Protein AF-A0A7Y4WHL6-F1 (afdb_monomer_lite)

Foldseek 3Di:
DDDDDPDDPPPPPVDLWFFPDWDDPDQQKIWTATPVRDTDIDRCVVVLDDPLSVVVNPVVQVNQWDRDSFTDGPSGDTDHSVNVVVRSVVVVPPDDDDDDD

Radius of gyration: 18.62 Å; chains: 1; bounding box: 50×50×43 Å

pLDDT: mean 74.66, std 15.11, range [39.06, 90.06]

Secondary structure (DSSP, 8-state):
-------------TT---EEEEEEEETTEEEEEETTS-EEEEE-GGG--STTTTGGGSHHHHTT-EEESEEE-TTS-EE-HHHHHHHHHHHH-S-------

Sequence (101 aa):
MSNPSNGSIPWSDPTFVHVIEARYRGGYRVWLRFDDGLEGELDLERELYGQVFEPLKDPEFFRSFAVDDTLTWSNGADFAPEFLHERLSASGAGRVRGDQE

Structure (mmCIF, N/CA/C/O backbone):
data_AF-A0A7Y4WHL6-F1
#
_entry.id   AF-A0A7Y4WHL6-F1
#
loop_
_atom_site.group_PDB
_atom_site.id
_atom_site.type_symbol
_atom_site.label_atom_id
_atom_site.label_alt_id
_atom_site.label_comp_id
_atom_site.label_asym_id
_atom_site.label_entity_id
_atom_site.label_seq_id
_atom_site.pdbx_PDB_ins_code
_atom_site.Cartn_x
_atom_site.Cartn_y
_atom_site.Cartn_z
_atom_site.occupancy
_atom_site.B_iso_or_equiv
_atom_site.auth_seq_id
_atom_site.auth_comp_id
_atom_site.auth_asym_id
_atom_site.auth_atom_id
_atom_site.pdbx_PDB_model_num
ATOM 1 N N . MET A 1 1 ? 39.155 -38.692 -2.915 1.00 44.06 1 MET A N 1
ATOM 2 C CA . MET A 1 1 ? 38.460 -37.922 -3.967 1.00 44.06 1 MET A CA 1
ATOM 3 C C . MET A 1 1 ? 37.052 -37.683 -3.459 1.00 44.06 1 MET A C 1
ATOM 5 O O . MET A 1 1 ? 36.311 -38.642 -3.302 1.00 44.06 1 MET A O 1
ATOM 9 N N . SER A 1 2 ? 36.767 -36.458 -3.025 1.00 46.75 2 SER A N 1
ATOM 10 C CA . SER A 1 2 ? 35.530 -36.089 -2.334 1.00 46.75 2 SER A CA 1
ATOM 11 C C . SER A 1 2 ? 34.343 -36.087 -3.289 1.00 46.75 2 SER A C 1
ATOM 13 O O . SER A 1 2 ? 34.439 -35.487 -4.351 1.00 46.75 2 SER A O 1
ATOM 15 N N . ASN A 1 3 ? 33.231 -36.690 -2.873 1.00 39.06 3 ASN A N 1
ATOM 16 C CA . ASN A 1 3 ? 31.910 -36.106 -3.094 1.00 39.06 3 ASN A CA 1
ATOM 17 C C . ASN A 1 3 ? 30.913 -36.725 -2.097 1.00 39.06 3 ASN A C 1
ATOM 19 O O . ASN A 1 3 ? 30.461 -37.850 -2.310 1.00 39.06 3 ASN A O 1
ATOM 23 N N . PRO A 1 4 ? 30.610 -36.056 -0.974 1.00 56.34 4 PRO A N 1
ATOM 24 C CA . PRO A 1 4 ? 29.499 -36.437 -0.121 1.00 56.34 4 PRO A CA 1
ATOM 25 C C . PRO A 1 4 ? 28.209 -35.725 -0.560 1.00 56.34 4 PRO A C 1
ATOM 27 O O . PRO A 1 4 ? 28.249 -34.663 -1.178 1.00 56.34 4 PRO A O 1
ATOM 30 N N . SER A 1 5 ? 27.085 -36.305 -0.136 1.00 47.00 5 SER A N 1
ATOM 31 C CA . SER A 1 5 ? 25.758 -35.684 -0.030 1.00 47.00 5 SER A CA 1
ATOM 32 C C . SER A 1 5 ? 24.882 -35.731 -1.283 1.00 47.00 5 SER A C 1
ATOM 34 O O . SER A 1 5 ? 24.886 -34.848 -2.135 1.00 47.00 5 SER A O 1
ATOM 36 N N . ASN A 1 6 ? 24.035 -36.760 -1.312 1.00 46.44 6 ASN A N 1
ATOM 37 C CA . ASN A 1 6 ? 22.730 -36.750 -1.961 1.00 46.44 6 ASN A CA 1
ATOM 38 C C . ASN A 1 6 ? 21.930 -35.549 -1.415 1.00 46.44 6 ASN A C 1
ATOM 40 O O . ASN A 1 6 ? 21.303 -35.643 -0.360 1.00 46.44 6 ASN A O 1
ATOM 44 N N . GLY A 1 7 ? 22.073 -34.396 -2.070 1.00 49.72 7 GLY A N 1
ATOM 45 C CA . GLY A 1 7 ? 21.458 -33.136 -1.681 1.00 49.72 7 GLY A CA 1
ATOM 46 C C . GLY A 1 7 ? 19.955 -33.181 -1.903 1.00 49.72 7 GLY A C 1
ATOM 47 O O . GLY A 1 7 ? 19.492 -33.322 -3.032 1.00 49.72 7 GLY A O 1
ATOM 48 N N . SER A 1 8 ? 19.204 -33.049 -0.813 1.00 45.75 8 SER A N 1
ATOM 49 C CA . SER A 1 8 ? 17.835 -32.548 -0.837 1.00 45.75 8 SER A CA 1
ATOM 50 C C . SER A 1 8 ? 17.764 -31.341 -1.767 1.00 45.75 8 SER A C 1
ATOM 52 O O . SER A 1 8 ? 18.545 -30.405 -1.617 1.00 45.75 8 SER A O 1
ATOM 54 N N . ILE A 1 9 ? 16.852 -31.372 -2.729 1.00 58.78 9 ILE A N 1
ATOM 55 C CA . ILE A 1 9 ? 16.502 -30.224 -3.562 1.00 58.78 9 ILE A CA 1
ATOM 56 C C . ILE A 1 9 ? 15.877 -29.182 -2.604 1.00 58.78 9 ILE A C 1
ATOM 58 O O . ILE A 1 9 ? 14.838 -29.504 -2.031 1.00 58.78 9 ILE A O 1
ATOM 62 N N . PRO A 1 10 ? 16.476 -28.002 -2.330 1.00 51.50 10 PRO A N 1
ATOM 63 C CA . PRO A 1 10 ? 15.983 -27.119 -1.267 1.00 51.50 10 PRO A CA 1
ATOM 64 C C . PRO A 1 10 ? 14.999 -26.036 -1.734 1.00 51.50 10 PRO A C 1
ATOM 66 O O . PRO A 1 10 ? 14.586 -25.231 -0.915 1.00 51.50 10 PRO A O 1
ATOM 69 N N . TRP A 1 11 ? 14.607 -25.971 -3.008 1.00 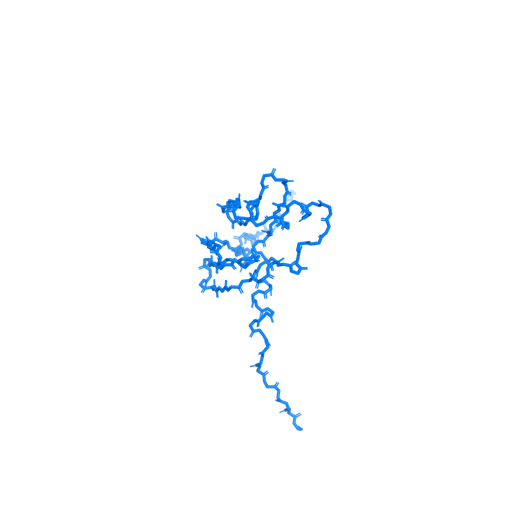52.19 11 TRP A N 1
ATOM 70 C CA . TRP A 1 11 ? 13.709 -24.914 -3.499 1.00 52.19 11 TRP A CA 1
ATOM 71 C C . TRP A 1 11 ? 12.247 -25.367 -3.470 1.00 52.19 11 TRP A C 1
ATOM 73 O O . TRP A 1 11 ? 11.586 -25.607 -4.474 1.00 52.19 11 TRP A O 1
ATOM 83 N N . SER A 1 12 ? 11.727 -25.524 -2.267 1.00 46.28 12 SER A N 1
ATOM 84 C CA . SER A 1 12 ? 10.298 -25.370 -2.016 1.00 46.28 12 SER A CA 1
ATOM 85 C C . SER A 1 12 ? 10.195 -24.628 -0.702 1.00 46.28 12 SER A C 1
ATOM 87 O O . SER A 1 12 ? 9.835 -25.212 0.313 1.00 46.28 12 SER A O 1
ATOM 89 N N . ASP A 1 13 ? 10.612 -23.363 -0.710 1.00 53.88 13 ASP A N 1
ATOM 90 C CA . ASP A 1 13 ? 10.230 -22.414 0.325 1.00 53.88 13 ASP A CA 1
ATOM 91 C C . ASP A 1 13 ? 8.695 -22.328 0.292 1.00 53.88 13 ASP A C 1
ATOM 93 O O . ASP A 1 13 ? 8.135 -21.849 -0.697 1.00 53.88 13 ASP A O 1
ATOM 97 N N . PRO A 1 14 ? 7.973 -22.832 1.305 1.00 51.09 14 PRO A N 1
ATOM 98 C CA . PRO A 1 14 ? 6.520 -22.962 1.236 1.00 51.09 14 PRO A CA 1
ATOM 99 C C . PRO A 1 14 ? 5.784 -21.625 1.467 1.00 51.09 14 PRO A C 1
ATOM 101 O O . PRO A 1 14 ? 4.650 -21.634 1.932 1.00 51.09 14 PRO A O 1
ATOM 104 N N . THR A 1 15 ? 6.421 -20.472 1.224 1.00 55.94 15 THR A N 1
ATOM 105 C CA . THR A 1 15 ? 6.013 -19.190 1.831 1.00 55.94 15 THR A CA 1
ATOM 106 C C . THR A 1 15 ? 6.142 -17.953 0.937 1.00 55.94 15 THR A C 1
ATOM 108 O O . THR A 1 15 ? 6.120 -16.840 1.457 1.00 55.94 15 THR A O 1
ATOM 111 N N . PHE A 1 16 ? 6.281 -18.089 -0.383 1.00 64.44 16 PHE A N 1
ATOM 112 C CA . PHE A 1 16 ? 6.203 -16.923 -1.270 1.00 64.44 16 PHE A CA 1
ATOM 113 C C . PHE A 1 16 ? 4.734 -16.573 -1.531 1.00 64.44 16 PHE A C 1
ATOM 115 O O . PHE A 1 16 ? 4.079 -17.153 -2.393 1.00 64.44 16 PHE A O 1
ATOM 122 N N . VAL A 1 17 ? 4.195 -15.656 -0.727 1.00 73.62 17 VAL A N 1
ATOM 123 C CA . VAL A 1 17 ? 2.884 -15.052 -0.979 1.00 73.62 17 VAL A CA 1
ATOM 124 C C . VAL A 1 17 ? 3.049 -13.930 -1.996 1.00 73.62 17 VAL A C 1
ATOM 126 O O . VAL A 1 17 ? 3.876 -13.043 -1.809 1.00 73.62 17 VAL A O 1
ATOM 129 N N . HIS A 1 18 ? 2.253 -13.964 -3.062 1.00 81.25 18 HIS A N 1
ATOM 130 C CA . HIS A 1 18 ? 2.285 -12.972 -4.137 1.00 81.25 18 HIS A CA 1
ATOM 131 C C . HIS A 1 18 ? 0.945 -12.251 -4.214 1.00 81.25 18 HIS A C 1
ATOM 133 O O . HIS A 1 18 ? -0.110 -12.888 -4.109 1.00 81.25 18 HIS A O 1
ATOM 139 N N . VAL A 1 19 ? 0.968 -10.929 -4.395 1.00 85.44 19 VAL A N 1
ATOM 140 C CA . VAL A 1 19 ? -0.252 -10.145 -4.607 1.00 85.44 19 VAL A CA 1
ATOM 141 C C . VAL A 1 19 ? -0.691 -10.340 -6.054 1.00 85.44 19 VAL A C 1
ATOM 143 O O . VAL A 1 19 ? -0.083 -9.814 -6.982 1.00 85.44 19 VAL A O 1
ATOM 146 N N . ILE A 1 20 ? -1.786 -11.074 -6.246 1.00 88.44 20 ILE A N 1
ATOM 147 C CA . ILE A 1 20 ? -2.381 -11.285 -7.572 1.00 88.44 20 ILE A CA 1
ATOM 148 C C . ILE A 1 20 ? -3.316 -10.144 -7.969 1.00 88.44 20 ILE A C 1
ATOM 150 O O . ILE A 1 20 ? -3.577 -9.930 -9.151 1.00 88.44 20 ILE A O 1
ATOM 154 N N . GLU A 1 21 ? -3.855 -9.412 -6.992 1.00 88.19 21 GLU A N 1
ATOM 155 C CA . GLU A 1 21 ? -4.742 -8.287 -7.254 1.00 88.19 21 GLU A CA 1
ATOM 156 C C . GLU A 1 21 ? -4.685 -7.257 -6.129 1.00 88.19 21 GLU A C 1
ATOM 158 O O . GLU A 1 21 ? -4.734 -7.606 -4.951 1.00 88.19 21 GLU A O 1
ATOM 163 N N . ALA A 1 22 ? -4.656 -5.976 -6.495 1.00 87.81 22 ALA A N 1
ATOM 164 C CA . ALA A 1 22 ? -4.817 -4.877 -5.557 1.00 87.81 22 ALA A CA 1
ATOM 165 C C . ALA A 1 22 ? -5.849 -3.876 -6.075 1.00 87.81 22 ALA A C 1
ATOM 167 O O . ALA A 1 22 ? -5.884 -3.545 -7.261 1.00 87.81 22 ALA A O 1
ATOM 168 N N . ARG A 1 23 ? -6.692 -3.368 -5.179 1.00 88.94 23 ARG A N 1
ATOM 169 C CA . ARG A 1 23 ? -7.717 -2.371 -5.478 1.00 88.94 23 ARG A CA 1
ATOM 170 C C . ARG A 1 23 ? -7.718 -1.285 -4.424 1.00 88.94 23 ARG A C 1
ATOM 172 O O . ARG A 1 23 ? -7.942 -1.543 -3.246 1.00 88.94 23 ARG A O 1
ATOM 179 N N . TYR A 1 24 ? -7.557 -0.046 -4.862 1.00 88.44 24 TYR A N 1
ATOM 180 C CA . TYR A 1 24 ? -7.736 1.104 -3.991 1.00 88.44 24 TYR A CA 1
ATOM 181 C C . TYR A 1 24 ? -9.202 1.228 -3.555 1.00 88.44 24 TYR A C 1
ATOM 183 O O . TYR A 1 24 ? -10.104 1.215 -4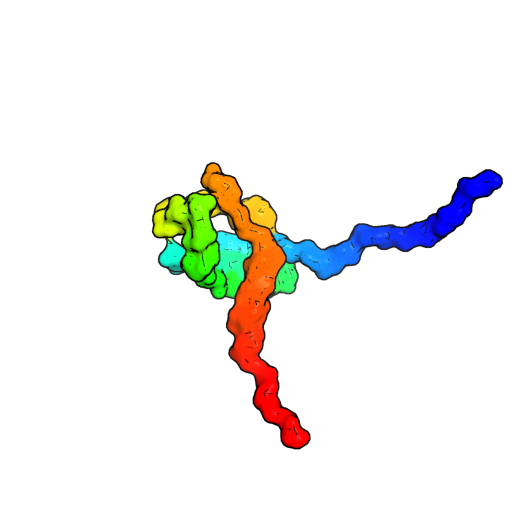.395 1.00 88.44 24 TYR A O 1
ATOM 191 N N . ARG A 1 25 ? -9.447 1.340 -2.244 1.00 88.75 25 ARG A N 1
ATOM 192 C CA . ARG A 1 25 ? -10.801 1.446 -1.668 1.00 88.75 25 ARG A CA 1
ATOM 193 C C . ARG A 1 25 ? -11.163 2.849 -1.186 1.00 88.75 25 ARG A C 1
ATOM 195 O O . ARG A 1 25 ? -12.341 3.108 -0.957 1.00 88.75 25 ARG A O 1
ATOM 202 N N . GLY A 1 26 ? -10.195 3.759 -1.096 1.00 83.00 26 GLY A N 1
ATOM 203 C CA . GLY A 1 26 ? -10.400 5.132 -0.626 1.00 83.00 26 GLY A CA 1
ATOM 204 C C . GLY A 1 26 ? -9.601 5.448 0.638 1.00 83.00 26 GLY A C 1
ATOM 205 O O . GLY A 1 26 ? -9.250 4.554 1.407 1.00 83.00 26 GLY A O 1
ATOM 206 N N . GLY A 1 27 ? -9.292 6.730 0.849 1.00 85.19 27 GLY A N 1
ATOM 207 C CA . GLY A 1 27 ? -8.381 7.158 1.916 1.00 85.19 27 GLY A CA 1
ATOM 208 C C . GLY A 1 27 ? -6.987 6.564 1.701 1.00 85.19 27 GLY A C 1
ATOM 209 O O . GLY A 1 27 ? -6.373 6.815 0.667 1.00 85.19 27 GLY A O 1
ATOM 210 N N . TYR A 1 28 ? -6.540 5.717 2.628 1.00 85.25 28 TYR A N 1
ATOM 211 C CA . TYR A 1 28 ? -5.299 4.932 2.521 1.00 85.25 28 TYR A CA 1
ATOM 212 C C . TYR A 1 28 ? -5.571 3.434 2.657 1.00 85.25 28 TYR A C 1
ATOM 214 O O . TYR A 1 28 ? -4.746 2.665 3.154 1.00 85.25 28 TYR A O 1
ATOM 222 N N . ARG A 1 29 ? -6.776 3.024 2.248 1.00 88.56 29 ARG A N 1
ATOM 223 C CA . ARG A 1 29 ? -7.198 1.632 2.276 1.00 88.56 29 ARG A CA 1
ATOM 224 C C . ARG A 1 29 ? -7.027 0.997 0.923 1.00 88.56 29 ARG A C 1
ATOM 226 O O . ARG A 1 29 ? -7.447 1.537 -0.109 1.00 88.56 29 ARG A O 1
ATOM 233 N N . VAL A 1 30 ? -6.443 -0.184 0.948 1.00 88.44 30 VAL A N 1
ATOM 234 C CA . VAL A 1 30 ? -6.191 -0.975 -0.240 1.00 88.44 30 VAL A CA 1
ATOM 235 C C . VAL A 1 30 ? -6.671 -2.389 0.037 1.00 88.44 30 VAL A C 1
ATOM 237 O O . VAL A 1 30 ? -6.382 -2.984 1.072 1.00 88.44 30 VAL A O 1
ATOM 240 N N . TRP A 1 31 ? -7.496 -2.897 -0.863 1.00 90.06 31 TRP A N 1
ATOM 241 C CA . TRP A 1 31 ? -7.908 -4.284 -0.853 1.00 90.06 31 TRP A CA 1
ATOM 242 C C . TRP A 1 31 ? -6.904 -5.086 -1.663 1.00 90.06 31 TRP A C 1
ATOM 244 O O . TRP A 1 31 ? -6.548 -4.683 -2.768 1.00 90.06 31 TRP A O 1
ATOM 254 N N . LEU A 1 32 ? -6.440 -6.191 -1.104 1.00 88.50 32 LEU A N 1
ATOM 255 C CA . LEU A 1 32 ? -5.418 -7.047 -1.685 1.00 88.50 32 LEU A CA 1
ATOM 256 C C . LEU A 1 32 ? -5.939 -8.469 -1.734 1.00 88.50 32 LEU A C 1
ATOM 258 O O . LEU A 1 32 ? -6.659 -8.901 -0.833 1.00 88.50 32 LEU A O 1
ATOM 262 N N . ARG A 1 33 ? -5.536 -9.192 -2.770 1.00 88.38 33 ARG A N 1
ATOM 263 C CA . ARG A 1 33 ? -5.755 -10.623 -2.903 1.00 88.38 33 ARG A CA 1
ATOM 264 C C . ARG A 1 33 ? -4.441 -11.301 -3.235 1.00 88.38 33 ARG A C 1
ATOM 266 O O . ARG A 1 33 ? -3.735 -10.879 -4.151 1.00 88.38 33 ARG A O 1
ATOM 273 N N . PHE A 1 34 ? -4.150 -12.347 -2.482 1.00 86.62 34 PHE A N 1
ATOM 274 C CA . PHE A 1 34 ? -2.980 -13.190 -2.636 1.00 86.62 34 PHE A CA 1
ATOM 275 C C . PHE A 1 34 ? -3.325 -14.454 -3.418 1.00 86.62 34 PHE A C 1
ATOM 277 O O . PHE A 1 34 ? -4.484 -14.877 -3.449 1.00 86.62 34 PHE A O 1
ATOM 284 N N . ASP A 1 35 ? -2.311 -15.067 -4.023 1.00 84.06 35 ASP A N 1
ATOM 285 C CA . ASP A 1 35 ? -2.459 -16.343 -4.738 1.00 84.06 35 ASP A CA 1
ATOM 286 C C . ASP A 1 35 ? -2.928 -17.491 -3.823 1.00 84.06 35 ASP A C 1
ATOM 288 O O . ASP A 1 35 ? -3.690 -18.355 -4.247 1.00 84.06 35 ASP A O 1
ATOM 292 N N . ASP A 1 36 ? -2.585 -17.432 -2.531 1.00 80.62 36 ASP A N 1
ATOM 293 C CA . ASP A 1 36 ? -3.014 -18.397 -1.503 1.00 80.62 36 ASP A CA 1
ATOM 294 C C . ASP A 1 36 ? -4.544 -18.410 -1.272 1.00 80.62 36 ASP A C 1
ATOM 296 O O . ASP A 1 36 ? -5.096 -19.302 -0.632 1.00 80.62 36 ASP A O 1
ATOM 300 N N . GLY A 1 37 ? -5.263 -17.419 -1.811 1.00 82.06 37 GLY A N 1
ATOM 301 C CA . GLY A 1 37 ? -6.699 -17.229 -1.601 1.00 82.06 37 GLY A CA 1
ATOM 302 C C . GLY A 1 37 ? -7.027 -16.318 -0.420 1.00 82.06 37 GLY A C 1
ATOM 303 O O . GLY A 1 37 ? -8.199 -16.010 -0.199 1.00 82.06 37 GLY A O 1
ATOM 304 N N . LEU A 1 38 ? -6.015 -15.835 0.311 1.00 83.19 38 LEU A N 1
ATOM 305 C CA . LEU A 1 38 ? -6.196 -14.766 1.284 1.00 83.19 38 LEU A CA 1
ATOM 306 C C . LEU A 1 38 ? -6.557 -13.468 0.554 1.00 83.19 38 LEU A C 1
ATOM 308 O O . LEU A 1 38 ? -5.851 -13.015 -0.344 1.00 83.19 38 LEU A O 1
ATOM 312 N N . GLU A 1 39 ? -7.642 -12.836 0.972 1.00 88.81 39 GLU A N 1
ATOM 313 C CA . GLU A 1 39 ? -8.035 -11.516 0.501 1.00 88.81 39 GLU A CA 1
ATOM 314 C C . GLU A 1 39 ? -8.485 -10.651 1.670 1.00 88.81 39 GLU A C 1
ATOM 316 O O . GLU A 1 39 ? -9.047 -11.139 2.653 1.00 88.81 39 GLU A O 1
ATOM 321 N N . GLY A 1 40 ? -8.270 -9.347 1.560 1.00 86.69 40 GLY A N 1
ATOM 322 C CA . GLY A 1 40 ? -8.852 -8.422 2.512 1.00 86.69 40 GLY A CA 1
ATOM 323 C C . GLY A 1 40 ? -8.413 -6.983 2.335 1.00 86.69 40 GLY A C 1
ATOM 324 O O . GLY A 1 40 ? -7.582 -6.641 1.498 1.00 86.69 40 GLY A O 1
ATOM 325 N N . GLU A 1 41 ? -9.048 -6.122 3.119 1.00 89.56 41 GLU A N 1
ATOM 326 C CA . GLU A 1 41 ? -8.789 -4.689 3.128 1.00 89.56 41 GLU A CA 1
ATOM 327 C C . GLU A 1 41 ? -7.768 -4.354 4.210 1.00 89.56 41 GLU A C 1
ATOM 329 O O . GLU A 1 41 ? -7.956 -4.685 5.381 1.00 89.56 41 GLU A O 1
ATOM 334 N N . LEU A 1 42 ? -6.700 -3.675 3.804 1.00 85.19 42 LEU A N 1
ATOM 335 C CA . LEU A 1 42 ? -5.677 -3.150 4.689 1.00 85.19 42 LEU A CA 1
ATOM 336 C C . LEU A 1 42 ? -5.730 -1.641 4.734 1.00 85.19 42 LEU A C 1
ATOM 338 O O . LEU A 1 42 ? -5.768 -0.969 3.703 1.00 85.19 42 LEU A O 1
ATOM 342 N N . ASP A 1 43 ? -5.687 -1.125 5.955 1.00 86.50 43 ASP A N 1
ATOM 343 C CA . ASP A 1 43 ? -5.497 0.288 6.216 1.00 86.50 43 ASP A CA 1
ATOM 344 C C . ASP A 1 43 ? -3.997 0.558 6.364 1.00 86.50 43 ASP A C 1
ATOM 346 O O . ASP A 1 43 ? -3.370 0.180 7.358 1.00 86.50 43 ASP A O 1
ATOM 350 N N . LEU A 1 44 ? -3.417 1.158 5.323 1.00 82.75 44 LEU A N 1
ATOM 351 C CA . LEU A 1 44 ? -2.000 1.501 5.282 1.00 82.75 44 LEU A CA 1
ATOM 352 C C . LEU A 1 44 ? -1.736 2.890 5.867 1.00 82.75 44 LEU A C 1
ATOM 354 O O . LEU A 1 44 ? -0.573 3.230 6.033 1.00 82.75 44 LEU A O 1
ATOM 358 N N . GLU A 1 45 ? -2.760 3.668 6.254 1.00 83.75 45 GLU A N 1
ATOM 359 C CA . GLU A 1 45 ? -2.604 5.025 6.815 1.00 83.75 45 GLU A CA 1
ATOM 360 C C . GLU A 1 45 ? -1.618 5.037 7.984 1.00 83.75 45 GLU A C 1
ATOM 362 O O . GLU A 1 45 ? -0.751 5.905 8.087 1.00 83.75 45 GLU A O 1
ATOM 367 N N . ARG A 1 46 ? -1.733 4.023 8.848 1.00 80.56 46 AR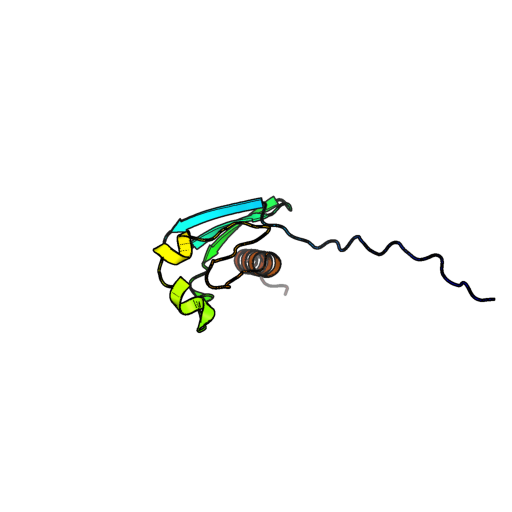G A N 1
ATOM 368 C CA . ARG A 1 46 ? -0.881 3.850 10.029 1.00 80.56 46 ARG A CA 1
ATOM 369 C C . ARG A 1 46 ? 0.564 3.510 9.691 1.00 80.56 46 ARG A C 1
ATOM 371 O O . ARG A 1 46 ? 1.422 3.751 10.530 1.00 80.56 46 ARG A O 1
ATOM 378 N N . GLU A 1 47 ? 0.813 3.000 8.490 1.00 81.44 47 GLU A N 1
ATOM 379 C CA . GLU A 1 47 ? 2.133 2.631 7.972 1.00 81.44 47 GLU A CA 1
ATOM 380 C C . GLU A 1 47 ? 2.773 3.720 7.119 1.00 81.44 47 GLU A C 1
ATOM 382 O O . GLU A 1 47 ? 3.957 3.635 6.809 1.00 81.44 47 GLU A O 1
ATOM 387 N N . LEU A 1 48 ? 2.040 4.78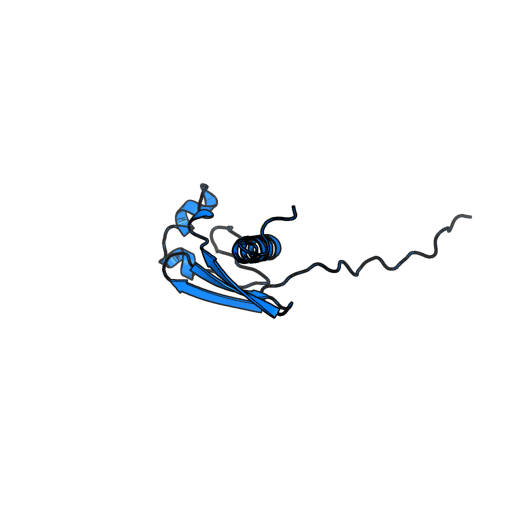5 6.785 1.00 81.94 48 LEU A N 1
ATOM 388 C CA . LEU A 1 48 ? 2.574 5.934 6.054 1.00 81.94 48 LEU A CA 1
ATOM 389 C C . LEU A 1 48 ? 3.394 6.867 6.964 1.00 81.94 48 LEU A C 1
ATOM 391 O O . LEU A 1 48 ? 3.172 8.083 7.022 1.00 81.94 48 LEU A O 1
ATOM 395 N N . TYR A 1 49 ? 4.349 6.301 7.703 1.00 75.12 49 TYR A N 1
ATOM 396 C CA . TYR A 1 49 ? 5.279 7.031 8.559 1.00 75.12 49 TYR A CA 1
ATOM 397 C C . TYR A 1 49 ? 6.719 6.914 8.043 1.00 75.12 49 TYR A C 1
ATOM 399 O O . TYR A 1 49 ? 7.180 5.855 7.634 1.00 75.12 49 TYR A O 1
ATOM 407 N N . GLY A 1 50 ? 7.455 8.027 8.083 1.00 76.19 50 GLY A N 1
ATOM 408 C CA . GLY A 1 50 ? 8.836 8.120 7.593 1.00 76.19 50 GLY A CA 1
ATOM 409 C C . GLY A 1 50 ? 8.966 8.952 6.316 1.00 76.19 50 GLY A C 1
ATOM 410 O O . GLY A 1 50 ? 8.003 9.115 5.573 1.00 76.19 50 GLY A O 1
ATOM 411 N N . GLN A 1 51 ? 10.166 9.487 6.065 1.00 78.00 51 GLN A N 1
ATOM 412 C CA . GLN A 1 51 ? 10.439 10.420 4.955 1.00 78.00 51 GLN A CA 1
ATOM 413 C C . GLN A 1 51 ? 10.089 9.853 3.572 1.00 78.00 51 GLN A C 1
ATOM 415 O O . GLN A 1 51 ? 9.629 10.586 2.703 1.00 78.00 51 GLN A O 1
ATOM 420 N N . VAL A 1 52 ? 10.254 8.543 3.370 1.00 76.00 52 VAL A N 1
ATOM 421 C CA . VAL A 1 52 ? 9.910 7.871 2.103 1.00 76.00 52 VAL A CA 1
ATOM 422 C C . VAL A 1 52 ? 8.387 7.811 1.896 1.00 76.00 52 VAL A C 1
ATOM 424 O O . VAL A 1 52 ? 7.912 7.898 0.765 1.00 76.00 52 VAL A O 1
ATOM 427 N N . PHE A 1 53 ? 7.614 7.753 2.987 1.00 78.38 53 PHE A N 1
ATOM 428 C CA . PHE A 1 53 ? 6.151 7.659 2.986 1.00 78.38 53 PHE A CA 1
ATOM 429 C C . PHE A 1 53 ? 5.434 9.010 3.132 1.00 78.38 53 PHE A C 1
ATOM 431 O O . PHE A 1 53 ? 4.215 9.080 3.013 1.00 78.38 53 PHE A O 1
ATOM 438 N N . GLU A 1 54 ? 6.156 10.112 3.335 1.00 81.62 54 GLU A N 1
ATOM 439 C CA . GLU A 1 54 ? 5.570 11.458 3.341 1.00 81.62 54 GLU A CA 1
ATOM 440 C C . GLU A 1 54 ? 4.783 11.808 2.068 1.00 81.62 54 GLU A C 1
ATOM 442 O O . GLU A 1 54 ? 3.644 12.2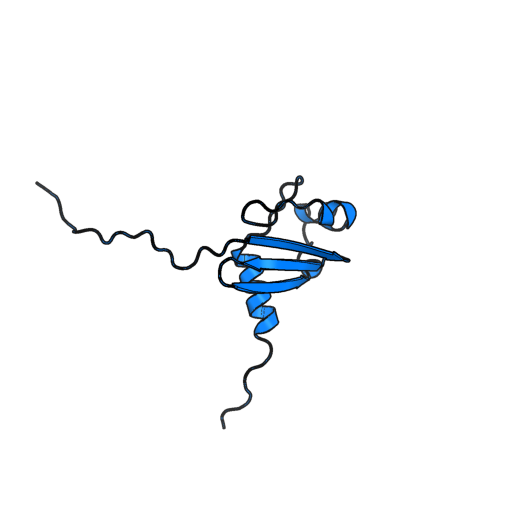54 2.210 1.00 81.62 54 GLU A O 1
ATOM 447 N N . PRO A 1 55 ? 5.297 11.580 0.841 1.00 82.62 55 PRO A N 1
ATOM 448 C CA . PRO A 1 55 ? 4.524 11.838 -0.378 1.00 82.62 55 PRO A CA 1
ATOM 449 C C . PRO A 1 55 ? 3.335 10.883 -0.551 1.00 82.62 55 PRO A C 1
ATOM 451 O O . PRO A 1 55 ? 2.375 11.224 -1.229 1.00 82.62 55 PRO A O 1
ATOM 454 N N . LEU A 1 56 ? 3.354 9.713 0.095 1.00 83.06 56 LEU A N 1
ATOM 455 C CA . LEU A 1 56 ? 2.2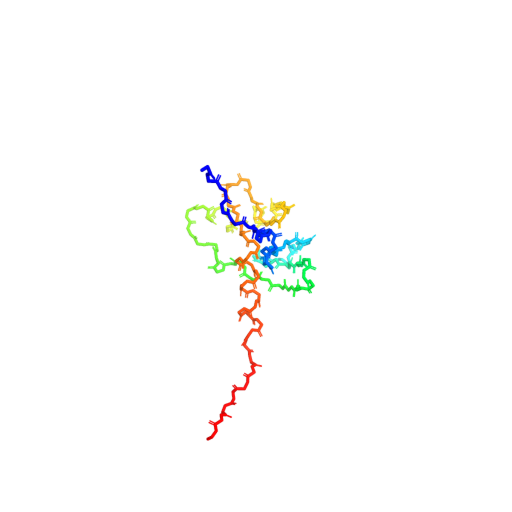49 8.749 0.074 1.00 83.06 56 LEU A CA 1
ATOM 456 C C . LEU A 1 56 ? 1.051 9.173 0.921 1.00 83.06 56 LEU A C 1
ATOM 458 O O . LEU A 1 56 ? -0.037 8.630 0.745 1.00 83.06 56 LEU A O 1
ATOM 462 N N . LYS A 1 57 ? 1.227 10.163 1.803 1.00 82.50 57 LYS A N 1
ATOM 463 C CA . LYS A 1 57 ? 0.112 10.832 2.484 1.00 82.50 57 LYS A CA 1
ATOM 464 C C . LYS A 1 57 ? -0.739 11.654 1.520 1.00 82.50 57 LYS A C 1
ATOM 466 O O . LYS A 1 57 ? -1.802 12.119 1.903 1.00 82.50 57 LYS A O 1
ATOM 471 N N . ASP A 1 58 ? -0.290 11.870 0.289 1.00 85.06 58 ASP A N 1
ATOM 472 C CA . ASP A 1 58 ? -1.166 12.419 -0.728 1.00 85.06 58 ASP A CA 1
ATOM 473 C C . ASP A 1 58 ? -1.993 11.283 -1.361 1.00 85.06 58 ASP A C 1
ATOM 475 O O . ASP A 1 58 ? -1.417 10.346 -1.923 1.00 85.06 58 ASP A O 1
ATOM 479 N N . PRO A 1 59 ? -3.335 11.322 -1.296 1.00 80.94 59 PRO A N 1
ATOM 480 C CA . PRO A 1 59 ? -4.179 10.269 -1.854 1.00 80.94 59 PRO A CA 1
ATOM 481 C C . PRO A 1 59 ? -4.039 10.127 -3.379 1.00 80.94 59 PRO A C 1
ATOM 483 O O . PRO A 1 59 ? -4.245 9.029 -3.903 1.00 80.94 59 PRO A O 1
ATOM 486 N N . GLU A 1 60 ? -3.651 11.187 -4.102 1.00 84.81 60 GLU A N 1
ATOM 487 C CA . GLU A 1 60 ? -3.375 11.122 -5.543 1.00 84.81 60 GLU A CA 1
ATOM 488 C C . GLU A 1 60 ? -2.082 10.344 -5.828 1.00 84.81 60 GLU A C 1
ATOM 490 O O . GLU A 1 60 ? -1.993 9.638 -6.835 1.00 84.81 60 GLU A O 1
ATOM 495 N N . PHE A 1 61 ? -1.096 10.441 -4.933 1.00 84.25 61 PHE A N 1
ATOM 496 C CA . PHE A 1 61 ? 0.147 9.678 -5.022 1.00 84.25 61 PHE A CA 1
ATOM 497 C C . PHE A 1 61 ? -0.058 8.237 -4.556 1.00 84.25 61 PHE A C 1
ATOM 499 O O . PHE A 1 61 ? 0.404 7.301 -5.209 1.00 84.25 61 PHE A O 1
ATOM 506 N N . PHE A 1 62 ? -0.825 8.046 -3.479 1.00 85.38 62 PHE A N 1
ATOM 507 C CA . PHE A 1 62 ? -1.173 6.728 -2.968 1.00 85.38 62 PHE A CA 1
ATOM 508 C C . PHE A 1 62 ? -1.873 5.900 -4.040 1.00 85.38 62 PHE A C 1
ATOM 510 O O . PHE A 1 62 ? -1.407 4.809 -4.333 1.00 85.38 62 PHE A O 1
ATOM 517 N N . ARG A 1 63 ? -2.907 6.428 -4.712 1.00 85.12 63 ARG A N 1
ATOM 518 C CA . ARG A 1 63 ? -3.607 5.701 -5.791 1.00 85.12 63 ARG A CA 1
ATOM 519 C C . ARG A 1 63 ? -2.737 5.398 -7.019 1.00 85.12 63 ARG A C 1
ATOM 521 O O . ARG A 1 63 ? -3.171 4.639 -7.878 1.00 85.12 63 ARG A O 1
ATOM 528 N N . SER A 1 64 ? -1.565 6.025 -7.137 1.00 86.19 64 SER A N 1
ATOM 529 C CA . SER A 1 64 ? -0.620 5.820 -8.239 1.00 86.19 64 SER A CA 1
ATOM 530 C C . SER A 1 64 ? 0.309 4.619 -8.008 1.00 86.19 64 SER A C 1
ATOM 532 O O . SER A 1 64 ? 1.344 4.524 -8.671 1.00 86.19 64 SER A O 1
ATOM 534 N N . PHE A 1 65 ? -0.029 3.720 -7.075 1.00 86.06 65 PHE A N 1
ATOM 535 C CA . PHE A 1 65 ? 0.690 2.460 -6.907 1.00 86.06 65 PHE A CA 1
ATOM 536 C C . PHE A 1 65 ? 0.608 1.600 -8.169 1.00 86.06 65 PHE A C 1
ATOM 538 O O . PHE A 1 65 ? -0.399 1.592 -8.881 1.00 86.06 65 PHE A O 1
ATOM 545 N N . ALA A 1 66 ? 1.661 0.829 -8.402 1.00 85.06 66 ALA A N 1
ATOM 546 C CA . ALA A 1 66 ? 1.672 -0.271 -9.347 1.00 85.06 66 ALA A CA 1
ATOM 547 C C . ALA A 1 66 ? 1.661 -1.600 -8.582 1.00 85.06 66 ALA A C 1
ATOM 549 O O . ALA A 1 66 ? 2.147 -1.685 -7.453 1.00 85.06 66 ALA A O 1
ATOM 550 N N . VAL A 1 67 ? 1.084 -2.624 -9.207 1.00 84.38 67 VAL A N 1
ATOM 551 C CA . VAL A 1 67 ? 1.132 -4.003 -8.717 1.00 84.38 67 VAL A CA 1
ATOM 552 C C . VAL A 1 67 ? 2.153 -4.741 -9.574 1.00 84.38 67 VAL A C 1
ATOM 554 O O . VAL A 1 67 ? 1.880 -5.009 -10.742 1.00 84.38 67 VAL A O 1
ATOM 557 N N . ASP A 1 68 ? 3.323 -5.013 -9.007 1.00 78.88 68 ASP A N 1
ATOM 558 C CA . ASP A 1 68 ? 4.416 -5.761 -9.637 1.00 78.88 68 ASP A CA 1
ATOM 559 C C . ASP A 1 68 ? 4.858 -6.844 -8.653 1.00 78.88 68 ASP A C 1
ATOM 561 O O . ASP A 1 68 ? 5.772 -6.635 -7.861 1.00 78.88 68 ASP A O 1
ATOM 565 N N . ASP A 1 69 ? 4.081 -7.935 -8.585 1.00 78.38 69 ASP A N 1
ATOM 566 C CA . ASP A 1 69 ? 4.135 -8.981 -7.539 1.00 78.38 69 ASP A CA 1
ATOM 567 C C . ASP A 1 69 ? 3.738 -8.499 -6.122 1.00 78.38 69 ASP A C 1
ATOM 569 O O . ASP A 1 69 ? 3.199 -9.247 -5.301 1.00 78.38 69 ASP A O 1
ATOM 573 N N . THR A 1 70 ? 3.914 -7.202 -5.873 1.00 81.31 70 THR A N 1
ATOM 574 C CA . THR A 1 70 ? 3.506 -6.470 -4.683 1.00 81.31 70 THR A CA 1
ATOM 575 C C . THR A 1 70 ? 3.191 -4.997 -4.988 1.00 81.31 70 THR A C 1
ATOM 577 O O . THR A 1 70 ? 3.228 -4.569 -6.142 1.00 81.31 70 THR A O 1
ATOM 580 N N . LEU A 1 71 ? 2.850 -4.205 -3.966 1.00 85.44 71 LEU A N 1
ATOM 581 C CA . LEU A 1 71 ? 2.605 -2.766 -4.099 1.00 85.44 71 LEU A CA 1
ATOM 582 C C . LEU A 1 71 ? 3.915 -1.979 -4.158 1.00 85.44 71 LEU A C 1
ATOM 584 O O . LEU A 1 71 ? 4.683 -1.974 -3.196 1.00 85.44 71 LEU A O 1
ATOM 588 N N . THR A 1 72 ? 4.122 -1.248 -5.250 1.00 87.62 72 THR A N 1
ATOM 589 C CA . THR A 1 72 ? 5.279 -0.364 -5.434 1.00 87.62 72 THR A CA 1
ATOM 590 C C . THR A 1 72 ? 4.861 1.022 -5.923 1.00 87.62 72 THR A C 1
ATOM 592 O O . THR A 1 72 ? 3.860 1.180 -6.627 1.00 87.62 72 THR A O 1
ATOM 595 N N . TRP A 1 73 ? 5.629 2.043 -5.550 1.00 88.44 73 TRP A N 1
ATOM 596 C CA . TRP A 1 73 ? 5.427 3.433 -5.941 1.00 88.44 73 TRP A CA 1
ATOM 597 C C . TRP A 1 73 ? 6.688 4.037 -6.552 1.00 88.44 73 TRP A C 1
ATOM 599 O O . TRP A 1 73 ? 7.819 3.727 -6.183 1.00 88.44 73 TRP A O 1
ATOM 609 N N . SER A 1 74 ? 6.488 5.017 -7.434 1.00 79.56 74 SER A N 1
ATOM 610 C CA . SER A 1 74 ? 7.572 5.711 -8.141 1.00 79.56 74 SER A CA 1
ATOM 611 C C . SER A 1 74 ? 8.496 6.548 -7.245 1.00 79.56 74 SER A C 1
ATOM 613 O O . SER A 1 74 ? 9.537 7.002 -7.709 1.00 79.56 74 SER A O 1
ATOM 615 N N . ASN A 1 75 ? 8.138 6.784 -5.978 1.00 81.56 75 ASN A N 1
ATOM 616 C CA . ASN A 1 75 ? 9.024 7.417 -4.991 1.00 81.56 75 ASN A CA 1
ATOM 617 C C . ASN A 1 75 ? 10.057 6.439 -4.396 1.00 81.56 75 ASN A C 1
ATOM 619 O O . ASN A 1 75 ? 10.876 6.869 -3.586 1.00 81.56 75 ASN A O 1
ATOM 623 N N . GLY A 1 76 ? 10.009 5.154 -4.764 1.00 77.12 76 GLY A N 1
ATOM 624 C CA . GLY A 1 76 ? 10.846 4.108 -4.180 1.00 77.12 76 GLY A CA 1
ATOM 625 C C . GLY A 1 76 ? 10.291 3.526 -2.881 1.00 77.12 76 GLY A C 1
ATOM 626 O O . GLY A 1 76 ? 11.033 2.873 -2.159 1.00 77.12 76 GLY A O 1
ATOM 627 N N . ALA A 1 77 ? 9.022 3.781 -2.562 1.00 83.19 77 ALA A N 1
ATOM 628 C CA . ALA A 1 77 ? 8.319 3.021 -1.546 1.00 83.19 77 ALA A CA 1
ATOM 629 C C . ALA A 1 77 ? 7.798 1.718 -2.148 1.00 83.19 77 ALA A C 1
ATOM 631 O O . ALA A 1 77 ? 7.226 1.699 -3.240 1.00 83.19 77 ALA A O 1
ATOM 632 N N . ASP A 1 78 ? 7.935 0.648 -1.390 1.00 83.31 78 ASP A N 1
ATOM 633 C CA . ASP A 1 78 ? 7.364 -0.653 -1.672 1.00 83.31 78 ASP A CA 1
ATOM 634 C C . ASP A 1 78 ? 6.800 -1.231 -0.373 1.00 83.31 78 ASP A C 1
ATOM 636 O O . ASP A 1 78 ? 7.326 -0.994 0.717 1.00 83.31 78 ASP A O 1
ATOM 640 N N . PHE A 1 79 ? 5.688 -1.952 -0.477 1.00 83.12 79 PHE A N 1
ATOM 641 C CA . PHE A 1 79 ? 5.252 -2.835 0.598 1.00 83.12 79 PHE A CA 1
ATOM 642 C C . PHE A 1 79 ? 5.483 -4.253 0.138 1.00 83.12 79 PHE A C 1
ATOM 644 O O . PHE A 1 79 ? 4.962 -4.637 -0.901 1.00 83.12 79 PHE A O 1
ATOM 651 N N . ALA A 1 80 ? 6.221 -5.037 0.914 1.00 81.62 80 ALA A N 1
ATOM 652 C CA . ALA A 1 80 ? 6.410 -6.449 0.629 1.00 81.62 80 ALA A CA 1
ATOM 653 C C . ALA A 1 80 ? 5.097 -7.234 0.842 1.00 81.62 80 ALA A C 1
ATOM 655 O O . ALA A 1 80 ? 4.312 -6.906 1.741 1.00 81.62 80 ALA A O 1
ATOM 656 N N . PRO A 1 81 ? 4.848 -8.296 0.060 1.00 80.38 81 PRO A N 1
ATOM 657 C CA . PRO A 1 81 ? 3.611 -9.061 0.158 1.00 80.38 81 PRO A CA 1
ATOM 658 C C . PRO A 1 81 ? 3.520 -9.820 1.491 1.00 80.38 81 PRO A C 1
ATOM 660 O O . PRO A 1 81 ? 2.435 -9.932 2.054 1.00 80.38 81 PRO A O 1
ATOM 663 N N . GLU A 1 82 ? 4.654 -10.242 2.060 1.00 82.06 82 GLU A N 1
ATOM 664 C CA . GLU A 1 82 ? 4.758 -10.819 3.408 1.00 82.06 82 GLU A CA 1
ATOM 665 C C . GLU A 1 82 ? 4.265 -9.860 4.500 1.00 82.06 82 GLU A C 1
ATOM 667 O O . GLU A 1 82 ? 3.502 -10.257 5.379 1.00 82.06 82 GLU A O 1
ATOM 672 N N . PHE A 1 83 ? 4.624 -8.577 4.395 1.00 82.31 83 PHE A N 1
ATOM 673 C CA . PHE A 1 83 ? 4.224 -7.547 5.346 1.00 82.31 83 PHE A CA 1
ATOM 674 C C . PHE A 1 83 ? 2.712 -7.306 5.284 1.00 82.31 83 PHE A C 1
ATOM 676 O O . PHE A 1 83 ? 2.031 -7.230 6.309 1.00 82.31 83 PHE A O 1
ATOM 683 N N . LEU A 1 84 ? 2.167 -7.235 4.068 1.00 84.00 84 LEU A N 1
ATOM 684 C CA . LEU A 1 84 ? 0.730 -7.104 3.844 1.00 84.00 84 LEU A CA 1
ATOM 685 C C . LEU A 1 84 ? -0.014 -8.345 4.366 1.00 84.00 84 LEU A C 1
ATOM 687 O O . LEU A 1 84 ? -0.998 -8.221 5.093 1.00 84.00 84 LEU A O 1
ATOM 691 N N . HIS A 1 85 ? 0.483 -9.544 4.066 1.00 82.50 85 HIS A N 1
ATOM 692 C CA . HIS A 1 85 ? -0.095 -10.802 4.529 1.00 82.50 85 HIS A CA 1
ATOM 693 C C . HIS A 1 85 ? -0.100 -10.906 6.061 1.00 82.50 85 HIS A C 1
ATOM 695 O O . HIS A 1 85 ? -1.126 -11.241 6.654 1.00 82.50 85 HIS A O 1
ATOM 701 N N . GLU A 1 86 ? 1.005 -10.558 6.728 1.00 81.50 86 GLU A N 1
ATOM 702 C CA . GLU A 1 86 ? 1.089 -10.534 8.190 1.00 81.50 86 GLU A CA 1
ATOM 703 C C . GLU A 1 86 ? 0.083 -9.547 8.791 1.00 81.50 86 GLU A C 1
ATOM 705 O O . GLU A 1 86 ? -0.615 -9.884 9.744 1.00 81.50 86 GLU A O 1
ATOM 710 N N . ARG A 1 87 ? -0.068 -8.352 8.208 1.00 82.75 87 ARG A N 1
ATOM 711 C CA . ARG A 1 87 ? -1.041 -7.354 8.676 1.00 82.75 87 ARG A CA 1
ATOM 712 C C . ARG A 1 87 ? -2.487 -7.791 8.487 1.00 82.75 87 ARG A C 1
ATOM 714 O O . ARG A 1 87 ? -3.322 -7.499 9.349 1.00 82.75 87 ARG A O 1
ATOM 721 N N . LEU A 1 88 ? -2.786 -8.486 7.392 1.00 81.12 88 LEU A N 1
ATOM 722 C CA . LEU A 1 88 ? -4.095 -9.092 7.153 1.00 81.12 88 LEU A CA 1
ATOM 723 C C . LEU A 1 88 ? -4.375 -10.211 8.149 1.00 81.12 88 LEU A C 1
ATOM 725 O O . LEU A 1 88 ? -5.433 -10.219 8.775 1.00 81.12 88 LEU A O 1
ATOM 729 N N . SER A 1 89 ? -3.399 -11.093 8.359 1.00 77.81 89 SER A N 1
ATOM 730 C CA . SER A 1 89 ? -3.466 -12.167 9.347 1.00 77.81 89 SER A CA 1
ATOM 731 C C . SER A 1 89 ? -3.648 -11.614 10.765 1.00 77.81 89 SER A C 1
ATOM 733 O O . SER A 1 89 ? -4.550 -12.037 11.482 1.00 77.81 89 SER A O 1
ATOM 735 N N . ALA A 1 90 ? -2.892 -10.582 11.149 1.00 71.62 90 ALA A N 1
ATOM 736 C CA . ALA A 1 90 ? -2.996 -9.920 12.448 1.00 71.62 90 ALA A CA 1
ATOM 737 C C . ALA A 1 90 ? -4.330 -9.177 12.634 1.00 71.62 90 ALA A C 1
ATOM 739 O O . ALA A 1 90 ? -4.910 -9.220 13.720 1.00 71.62 90 ALA A O 1
ATOM 740 N N . SER A 1 91 ? -4.850 -8.531 11.584 1.00 63.28 91 SER A N 1
ATOM 741 C CA . SER A 1 91 ? -6.160 -7.863 11.631 1.00 63.28 91 SER A CA 1
ATOM 742 C C . SER A 1 91 ? -7.319 -8.866 11.682 1.00 63.28 91 SER A C 1
ATOM 744 O O . SER A 1 91 ? -8.349 -8.578 12.290 1.00 63.28 91 SER A O 1
ATOM 746 N N . GLY A 1 92 ? -7.140 -10.058 11.101 1.00 54.62 92 GLY A N 1
ATOM 747 C CA . GLY A 1 92 ? -8.075 -11.184 11.178 1.00 54.62 92 GLY A CA 1
ATOM 748 C C . GLY A 1 92 ? -7.956 -12.025 12.460 1.00 54.62 92 GLY A C 1
ATOM 749 O O . GLY A 1 92 ? -8.925 -12.668 12.860 1.00 54.62 92 GLY A O 1
ATOM 750 N N . ALA A 1 93 ? -6.812 -11.986 13.152 1.00 48.12 93 ALA A N 1
ATOM 751 C CA . ALA A 1 93 ? -6.535 -12.758 14.370 1.00 48.12 93 ALA A CA 1
ATOM 752 C C . ALA A 1 93 ? -7.165 -12.174 15.649 1.00 48.12 93 ALA A C 1
ATOM 754 O O . ALA A 1 93 ? -7.019 -12.722 16.744 1.00 48.12 93 ALA A O 1
ATOM 755 N N . GLY A 1 94 ? -7.931 -11.091 15.538 1.00 45.12 94 GLY A N 1
ATOM 756 C CA . GLY A 1 94 ? -8.766 -10.598 16.623 1.00 45.12 94 GLY A CA 1
ATOM 757 C C . GLY A 1 94 ? -10.072 -11.381 16.738 1.00 45.12 94 GLY A C 1
ATOM 758 O O . GLY A 1 94 ? -11.097 -10.828 16.353 1.00 45.12 94 GLY A O 1
ATOM 759 N N . ARG A 1 95 ? -10.032 -12.620 17.278 1.00 47.50 95 ARG A N 1
ATOM 760 C CA . ARG A 1 95 ? -11.090 -13.299 18.087 1.00 47.50 95 ARG A CA 1
ATOM 761 C C . ARG A 1 95 ? -11.213 -14.805 17.808 1.00 47.50 95 ARG A C 1
ATOM 763 O O . ARG A 1 95 ? -12.167 -15.240 17.175 1.00 47.50 95 ARG A O 1
ATOM 770 N N . VAL A 1 96 ? -10.366 -15.620 18.442 1.00 47.94 96 VAL A N 1
ATOM 771 C CA . VAL A 1 96 ? -10.769 -16.966 18.890 1.00 47.94 96 VAL A CA 1
ATOM 772 C C . VAL A 1 96 ? -10.206 -17.229 20.291 1.00 47.94 96 VAL A C 1
ATOM 774 O O . VAL A 1 96 ? -9.022 -17.495 20.437 1.00 47.94 96 VAL A O 1
ATOM 777 N N . ARG A 1 97 ? -11.135 -17.198 21.265 1.00 45.62 97 ARG A N 1
ATOM 778 C CA . ARG A 1 97 ? -11.163 -17.910 22.564 1.00 45.62 97 ARG A CA 1
ATOM 779 C C . ARG A 1 97 ? -10.125 -17.433 23.593 1.00 45.62 97 ARG A C 1
ATOM 781 O O . ARG A 1 97 ? -8.940 -17.667 23.453 1.00 45.62 97 ARG A O 1
ATOM 788 N N . GLY A 1 98 ? -10.505 -16.673 24.618 1.00 47.34 98 GLY A N 1
ATOM 789 C CA . GLY A 1 98 ? -11.574 -17.029 25.548 1.00 47.34 98 GLY A CA 1
ATOM 790 C C . GLY A 1 98 ? -11.095 -18.219 26.375 1.00 47.34 98 GLY A C 1
ATOM 791 O O . GLY A 1 98 ? -11.098 -19.329 25.857 1.00 47.34 98 GLY A O 1
ATOM 792 N N . ASP A 1 99 ? -10.589 -17.906 27.571 1.00 58.69 99 ASP A N 1
ATOM 793 C CA . ASP A 1 99 ? -10.676 -18.718 28.786 1.00 58.69 99 ASP A CA 1
ATOM 794 C C . ASP A 1 99 ? -10.575 -20.245 28.625 1.00 58.69 99 ASP A C 1
ATOM 796 O O . ASP A 1 99 ? -11.500 -20.913 28.177 1.00 58.69 99 ASP A O 1
ATOM 800 N N . GLN A 1 100 ? -9.467 -20.815 29.107 1.00 47.69 100 GLN A N 1
ATOM 801 C CA . GLN A 1 100 ? -9.506 -22.170 29.639 1.00 47.69 100 GLN A CA 1
ATOM 802 C C . GLN A 1 100 ? -9.091 -22.123 31.112 1.00 47.69 100 GLN A C 1
ATOM 804 O O . GLN A 1 100 ? -7.984 -21.705 31.456 1.00 47.69 100 GLN A O 1
ATOM 809 N N . GLU A 1 101 ? -10.100 -22.444 31.913 1.00 57.47 101 GLU A N 1
ATOM 810 C CA . GLU A 1 101 ? -10.198 -22.661 33.360 1.00 57.47 101 GLU A CA 1
ATOM 811 C C . GLU A 1 101 ? -9.186 -23.639 33.974 1.00 57.47 101 GLU A C 1
ATOM 813 O O . GLU A 1 101 ? -8.725 -24.569 33.271 1.00 57.47 101 GLU A O 1
#